Protein AF-A0A137Q4V6-F1 (afdb_monomer_lite)

Structure (mmCIF, N/CA/C/O backbone):
data_AF-A0A137Q4V6-F1
#
_entry.id   AF-A0A137Q4V6-F1
#
loop_
_atom_site.group_PDB
_atom_site.id
_atom_site.type_symbol
_atom_site.label_atom_id
_atom_site.label_alt_id
_atom_site.label_comp_id
_atom_site.label_asym_id
_atom_site.label_entity_id
_atom_site.label_seq_id
_atom_site.pdbx_PDB_ins_code
_atom_site.Cartn_x
_atom_site.Cartn_y
_atom_site.Cartn_z
_atom_site.occupancy
_atom_site.B_iso_or_equiv
_atom_site.auth_seq_id
_atom_site.auth_comp_id
_atom_site.auth_asym_id
_atom_site.auth_atom_id
_atom_site.pdbx_PDB_model_num
ATOM 1 N N . MET A 1 1 ? 54.286 -7.259 -23.211 1.00 37.12 1 MET A N 1
ATOM 2 C CA . MET A 1 1 ? 53.822 -6.030 -22.539 1.00 37.12 1 MET A CA 1
ATOM 3 C C . MET A 1 1 ? 53.683 -4.965 -23.611 1.00 37.12 1 MET A C 1
ATOM 5 O O . MET A 1 1 ? 54.680 -4.403 -24.032 1.00 37.12 1 MET A O 1
ATOM 9 N N . ALA A 1 2 ? 52.473 -4.803 -24.130 1.00 38.94 2 ALA A N 1
ATOM 10 C CA . ALA A 1 2 ? 52.059 -3.669 -24.944 1.00 38.94 2 ALA A CA 1
ATOM 11 C C . ALA A 1 2 ? 50.665 -3.331 -24.410 1.00 38.94 2 ALA A C 1
ATOM 13 O O . ALA A 1 2 ? 49.771 -4.174 -24.478 1.00 38.94 2 ALA A O 1
ATOM 14 N N . GLN A 1 3 ? 50.557 -2.206 -23.707 1.00 39.50 3 GLN A N 1
ATOM 15 C CA . GLN A 1 3 ? 49.288 -1.684 -23.217 1.00 39.50 3 GLN A CA 1
ATOM 16 C C . GLN A 1 3 ? 48.600 -1.009 -24.404 1.00 39.50 3 GLN A C 1
ATOM 18 O O . GLN A 1 3 ? 49.126 -0.040 -24.941 1.00 39.50 3 GLN A O 1
ATOM 23 N N . ASP A 1 4 ? 47.474 -1.579 -24.830 1.00 40.34 4 ASP A N 1
ATOM 24 C CA . ASP A 1 4 ? 46.475 -0.882 -25.636 1.00 40.34 4 ASP A CA 1
ATOM 25 C C . ASP A 1 4 ? 45.739 0.081 -24.697 1.00 40.34 4 ASP A C 1
ATOM 27 O O . ASP A 1 4 ? 44.841 -0.327 -23.954 1.00 40.34 4 ASP A O 1
ATOM 31 N N . ASP A 1 5 ? 46.143 1.349 -24.710 1.00 43.88 5 ASP A N 1
ATOM 32 C CA . ASP A 1 5 ? 45.342 2.443 -24.171 1.00 43.88 5 ASP A CA 1
ATOM 33 C C . ASP A 1 5 ? 44.154 2.653 -25.120 1.00 43.88 5 ASP A C 1
ATOM 35 O O . ASP A 1 5 ? 44.266 3.272 -26.178 1.00 43.88 5 ASP A O 1
ATOM 39 N N . LYS A 1 6 ? 43.008 2.058 -24.775 1.00 47.34 6 LYS A N 1
ATOM 40 C CA . LYS A 1 6 ? 41.729 2.414 -25.390 1.00 47.34 6 LYS A CA 1
ATOM 41 C C . LYS A 1 6 ? 41.249 3.703 -24.743 1.00 47.34 6 LYS A C 1
ATOM 43 O O . LYS A 1 6 ? 40.827 3.697 -23.589 1.00 47.34 6 LYS A O 1
ATOM 48 N N . ASP A 1 7 ? 41.322 4.781 -25.510 1.00 42.03 7 ASP A N 1
ATOM 49 C CA . ASP A 1 7 ? 40.670 6.049 -25.218 1.00 42.03 7 ASP A CA 1
ATOM 50 C C . ASP A 1 7 ? 39.159 5.822 -25.033 1.00 42.03 7 ASP A C 1
ATOM 52 O O . ASP A 1 7 ? 38.405 5.650 -25.994 1.00 42.03 7 ASP A O 1
ATOM 56 N N . ASP A 1 8 ? 38.713 5.808 -23.775 1.00 46.03 8 ASP A N 1
ATOM 57 C CA . ASP A 1 8 ? 37.308 5.954 -23.398 1.00 46.03 8 ASP A CA 1
ATOM 58 C C . ASP A 1 8 ? 36.875 7.397 -23.708 1.00 46.03 8 ASP A C 1
ATOM 60 O O . ASP A 1 8 ? 36.799 8.267 -22.832 1.00 46.03 8 ASP A O 1
ATOM 64 N N . GLU A 1 9 ? 36.594 7.672 -24.984 1.00 46.06 9 GLU A N 1
ATOM 65 C CA . GLU A 1 9 ? 35.893 8.882 -25.399 1.00 46.06 9 GLU A CA 1
ATOM 66 C C . GLU A 1 9 ? 34.494 8.884 -24.768 1.00 46.06 9 GLU A C 1
ATOM 68 O O . GLU A 1 9 ? 33.520 8.342 -25.299 1.00 46.06 9 GLU A O 1
ATOM 73 N N . LYS A 1 10 ? 34.376 9.539 -23.610 1.00 42.94 10 LYS A N 1
ATOM 74 C CA . LYS A 1 10 ? 33.094 9.988 -23.072 1.00 42.94 10 LYS A CA 1
ATOM 75 C C . LYS A 1 10 ? 32.492 10.977 -24.066 1.00 42.94 10 LYS A C 1
ATOM 77 O O . LYS A 1 10 ? 32.773 12.173 -24.019 1.00 42.94 10 LYS A O 1
ATOM 82 N N . GLN A 1 11 ? 31.653 10.479 -24.971 1.00 48.03 11 GLN A N 1
ATOM 83 C CA . GLN A 1 11 ? 30.778 11.317 -25.781 1.00 48.03 11 GLN A CA 1
ATOM 84 C C . GLN A 1 11 ? 29.777 12.024 -24.861 1.00 48.03 11 GLN A C 1
ATOM 86 O O . GLN A 1 11 ? 28.684 11.530 -24.589 1.00 48.03 11 GLN A O 1
ATOM 91 N N . GLU A 1 12 ? 30.142 13.213 -24.385 1.00 49.31 12 GLU A N 1
ATOM 92 C CA . GLU A 1 12 ? 29.181 14.189 -23.882 1.00 49.31 12 GLU A CA 1
ATOM 93 C C . GLU A 1 12 ? 28.313 14.650 -25.058 1.00 49.31 12 GLU A C 1
ATOM 95 O O . GLU A 1 12 ? 28.639 15.569 -25.814 1.00 49.31 12 GLU A O 1
ATOM 100 N N . GLY A 1 13 ? 27.196 13.954 -25.260 1.00 54.75 13 GLY A N 1
ATOM 101 C CA . GLY A 1 13 ? 26.204 14.331 -26.252 1.00 54.75 13 GLY A CA 1
ATOM 102 C C . GLY A 1 13 ? 25.665 15.730 -25.954 1.00 54.75 13 GLY A C 1
ATOM 103 O O . GLY A 1 13 ? 24.996 15.944 -24.944 1.00 54.75 13 GLY A O 1
ATOM 104 N N . LYS A 1 14 ? 25.906 16.685 -26.861 1.00 56.03 14 LYS A N 1
ATOM 105 C CA . LYS A 1 14 ? 25.207 17.980 -26.906 1.00 56.03 14 LYS A CA 1
ATOM 106 C C . LYS A 1 14 ? 23.695 17.726 -26.975 1.00 56.03 14 LYS A C 1
ATOM 108 O O . LYS A 1 14 ? 23.148 17.461 -28.047 1.00 56.03 14 LYS A O 1
ATOM 113 N N . GLY A 1 15 ? 23.022 17.788 -25.827 1.00 61.44 15 GLY A N 1
ATOM 114 C CA . GLY A 1 15 ? 21.595 17.509 -25.674 1.00 61.44 15 GLY A CA 1
ATOM 115 C C . GLY A 1 15 ? 20.717 18.516 -26.417 1.00 61.44 15 GLY A C 1
ATOM 116 O O . GLY A 1 15 ? 20.289 19.516 -25.854 1.00 61.44 15 GLY A O 1
ATOM 117 N N . THR A 1 16 ? 20.437 18.246 -27.691 1.00 65.69 16 THR A N 1
ATOM 118 C CA . THR A 1 16 ? 19.470 18.995 -28.522 1.00 65.69 16 THR A CA 1
ATOM 119 C C . THR A 1 16 ? 18.158 18.227 -28.732 1.00 65.69 16 THR A C 1
ATOM 121 O O . THR A 1 16 ? 17.257 18.689 -29.435 1.00 65.69 16 THR A O 1
ATOM 124 N N 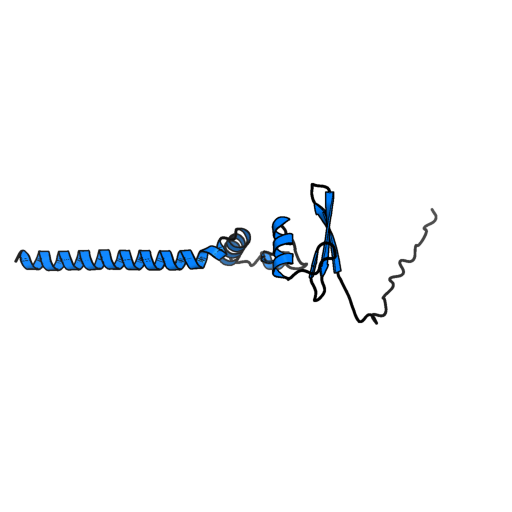. ALA A 1 17 ? 18.025 17.049 -28.116 1.00 74.31 17 ALA A N 1
ATOM 125 C CA . ALA A 1 17 ? 16.847 16.204 -28.239 1.00 74.31 17 ALA A CA 1
ATOM 126 C C . ALA A 1 17 ? 15.659 16.781 -27.450 1.00 74.31 17 ALA A C 1
ATOM 128 O O . ALA A 1 17 ? 15.748 17.037 -26.254 1.00 74.31 17 ALA A O 1
ATOM 129 N N . LYS A 1 18 ? 14.515 16.949 -28.126 1.00 77.75 18 LYS A N 1
ATOM 130 C CA . LYS A 1 18 ? 13.261 17.454 -27.528 1.00 77.75 18 LYS A CA 1
ATOM 131 C C . LYS A 1 18 ? 12.402 16.366 -26.873 1.00 77.75 18 LYS A C 1
ATOM 133 O O . LYS A 1 18 ? 11.358 16.676 -26.308 1.00 77.75 18 LYS A O 1
ATOM 138 N N . LYS A 1 19 ? 12.783 15.094 -27.019 1.00 74.00 19 LYS A N 1
ATOM 139 C CA . LYS A 1 19 ? 12.040 13.931 -26.520 1.00 74.00 19 LYS A CA 1
ATOM 140 C C . LYS A 1 19 ? 13.013 12.915 -25.937 1.00 74.00 19 LYS A C 1
ATOM 142 O O . LYS A 1 19 ? 14.063 12.674 -26.525 1.00 74.00 19 LYS A O 1
ATOM 147 N N . ALA A 1 20 ? 12.614 12.308 -24.828 1.00 79.44 20 ALA A N 1
ATOM 148 C CA . ALA A 1 20 ? 13.304 11.205 -24.182 1.00 79.44 20 ALA A CA 1
ATOM 149 C C . ALA A 1 20 ? 12.278 10.133 -23.805 1.00 79.44 20 ALA A C 1
ATOM 151 O O . ALA A 1 20 ? 11.102 10.438 -23.595 1.00 79.44 20 ALA A O 1
ATOM 152 N N . TRP A 1 21 ? 12.724 8.886 -23.749 1.00 75.38 21 TRP A N 1
ATOM 153 C CA . TRP A 1 21 ? 11.948 7.764 -23.244 1.00 75.38 21 TRP A CA 1
ATOM 154 C C . TRP A 1 21 ? 12.896 6.795 -22.551 1.00 75.38 21 TRP A C 1
ATOM 156 O O . TRP A 1 21 ? 14.057 6.668 -22.936 1.00 75.38 21 TRP A O 1
ATOM 166 N N . VAL A 1 22 ? 12.393 6.130 -21.522 1.00 82.38 22 VAL A N 1
ATOM 167 C CA . VAL A 1 22 ? 13.117 5.087 -20.791 1.00 82.38 22 VAL A CA 1
ATOM 168 C C . VAL A 1 22 ? 12.386 3.784 -21.019 1.00 82.38 22 VAL A C 1
ATOM 170 O O . VAL A 1 22 ? 11.176 3.778 -20.844 1.00 82.38 22 VAL A O 1
ATOM 173 N N . LEU A 1 23 ? 13.089 2.711 -21.381 1.00 82.00 23 LEU A N 1
ATOM 174 C CA . LEU A 1 23 ? 12.507 1.380 -21.534 1.00 82.00 23 LEU A CA 1
ATOM 175 C C . LEU A 1 23 ? 13.157 0.391 -20.575 1.00 82.00 23 LEU A C 1
ATOM 177 O O . LEU A 1 23 ? 14.370 0.199 -20.607 1.00 82.00 23 LEU A O 1
ATOM 181 N N . ALA A 1 24 ? 12.331 -0.269 -19.774 1.00 78.62 24 ALA A N 1
ATOM 182 C CA . ALA A 1 24 ? 12.710 -1.458 -19.033 1.00 78.62 24 ALA A CA 1
ATOM 183 C C . ALA A 1 24 ? 12.231 -2.691 -19.804 1.00 78.62 24 ALA A C 1
ATOM 185 O O . ALA A 1 24 ? 11.056 -2.775 -20.155 1.00 78.62 24 ALA A O 1
ATOM 186 N N . VAL A 1 25 ? 13.132 -3.636 -20.067 1.00 80.94 25 VAL A N 1
ATOM 187 C CA . VAL A 1 25 ? 12.778 -4.961 -20.589 1.00 80.94 25 VAL A CA 1
ATOM 188 C C . VAL A 1 25 ? 12.924 -5.945 -19.440 1.00 80.94 25 VAL A C 1
ATOM 190 O O . VAL A 1 25 ? 14.029 -6.177 -18.955 1.00 80.94 25 VAL A O 1
ATOM 193 N N . PHE A 1 26 ? 11.799 -6.473 -18.971 1.00 77.19 26 PHE A N 1
ATOM 194 C CA . PHE A 1 26 ? 11.745 -7.462 -17.901 1.00 77.19 26 PHE A CA 1
ATOM 195 C C . PHE A 1 26 ? 11.444 -8.840 -18.488 1.00 77.19 26 PHE A C 1
ATOM 197 O O . PHE A 1 26 ? 10.539 -8.966 -19.311 1.00 77.19 26 PHE A O 1
ATOM 204 N N . LEU A 1 27 ? 12.181 -9.865 -18.062 1.00 78.31 27 LEU A N 1
ATOM 205 C CA . LEU A 1 27 ? 11.925 -11.253 -18.437 1.00 78.31 27 LEU A CA 1
ATOM 206 C C . LEU A 1 27 ? 11.292 -11.978 -17.246 1.00 78.31 27 LEU A C 1
ATOM 208 O O . LEU A 1 27 ? 11.925 -12.123 -16.204 1.00 78.31 27 LEU A O 1
ATOM 212 N N . ASP A 1 28 ? 10.051 -12.427 -17.405 1.00 71.50 28 ASP A N 1
ATOM 213 C CA . ASP A 1 28 ? 9.372 -13.247 -16.396 1.00 71.50 28 ASP A CA 1
ATOM 214 C C . ASP A 1 28 ? 9.949 -14.679 -16.354 1.00 71.50 28 ASP A C 1
ATOM 216 O O . ASP A 1 28 ? 10.565 -15.131 -17.321 1.00 71.50 28 ASP A O 1
ATOM 220 N N . GLU A 1 29 ? 9.680 -15.449 -15.293 1.00 73.12 29 GLU A N 1
ATOM 221 C CA . GLU A 1 29 ? 10.113 -16.856 -15.137 1.00 73.12 29 GLU A CA 1
ATOM 222 C C . GLU A 1 29 ? 9.633 -17.761 -16.289 1.00 73.12 29 GLU A C 1
ATOM 224 O O . GLU A 1 29 ? 10.191 -18.825 -16.554 1.00 73.12 29 GLU A O 1
ATOM 229 N N . LYS A 1 30 ? 8.602 -17.315 -17.017 1.00 70.25 30 LYS A N 1
ATOM 230 C CA . LYS A 1 30 ? 8.037 -17.967 -18.208 1.00 70.25 30 LYS A CA 1
ATOM 231 C C . LYS A 1 30 ? 8.672 -17.510 -19.529 1.00 70.25 30 LYS A C 1
ATOM 233 O O . LYS A 1 30 ? 8.167 -17.866 -20.591 1.00 70.25 30 LYS A O 1
ATOM 238 N N . GLY A 1 31 ? 9.728 -16.69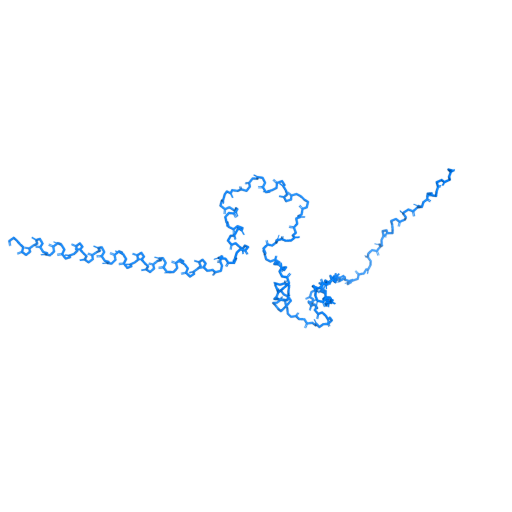6 -19.485 1.00 61.19 31 GLY A N 1
ATOM 239 C CA . GLY A 1 31 ? 10.416 -16.160 -20.664 1.00 61.19 31 GLY A CA 1
ATOM 240 C C . GLY A 1 31 ? 9.629 -15.083 -21.416 1.00 61.19 31 GLY A C 1
ATOM 241 O O . GLY A 1 31 ? 9.918 -14.811 -22.578 1.00 61.19 31 GLY A O 1
ATOM 242 N N . LYS A 1 32 ? 8.605 -14.487 -20.792 1.00 58.25 32 LYS A N 1
ATOM 243 C CA . LYS A 1 32 ? 7.824 -13.414 -21.411 1.00 58.25 32 LYS A CA 1
ATOM 244 C C . LYS A 1 32 ? 8.544 -12.085 -21.210 1.00 58.25 32 LYS A C 1
ATOM 246 O O . LYS A 1 32 ? 8.692 -11.641 -20.075 1.00 58.25 32 LYS A O 1
ATOM 251 N N . GLU A 1 33 ? 8.943 -11.459 -22.312 1.00 60.12 33 GLU A N 1
ATOM 252 C CA . GLU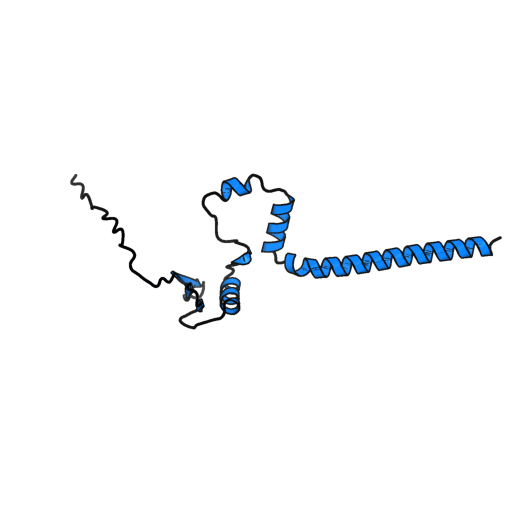 A 1 33 ? 9.482 -10.101 -22.316 1.00 60.12 33 GLU A CA 1
ATOM 253 C C . GLU A 1 33 ? 8.356 -9.088 -22.096 1.00 60.12 33 GLU A C 1
ATOM 255 O O . GLU A 1 33 ? 7.323 -9.111 -22.774 1.00 60.12 33 GLU A O 1
ATOM 260 N N . ILE A 1 34 ? 8.550 -8.206 -21.122 1.00 61.91 34 ILE A N 1
ATOM 261 C CA . ILE A 1 34 ? 7.661 -7.089 -20.831 1.00 61.91 34 ILE A CA 1
ATOM 262 C C . ILE A 1 34 ? 8.451 -5.810 -21.049 1.00 61.91 34 ILE A C 1
ATOM 264 O O . ILE A 1 34 ? 9.403 -5.530 -20.322 1.00 61.91 34 ILE A O 1
ATOM 268 N N . SER A 1 35 ? 8.051 -5.047 -22.063 1.00 59.38 35 SER A N 1
ATOM 269 C CA . SER A 1 35 ? 8.638 -3.751 -22.382 1.00 59.38 35 SER A CA 1
ATOM 270 C C . SER A 1 35 ? 7.820 -2.640 -21.714 1.00 59.38 35 SER A C 1
ATOM 272 O O . SER A 1 35 ? 6.613 -2.506 -21.937 1.00 59.38 35 SER A O 1
ATOM 274 N N . ALA A 1 36 ? 8.472 -1.875 -20.842 1.00 59.94 36 ALA A N 1
ATOM 275 C CA . ALA A 1 36 ? 7.875 -0.831 -20.020 1.00 59.94 36 ALA A CA 1
ATOM 276 C C . ALA A 1 36 ? 8.506 0.518 -20.372 1.00 59.94 36 ALA A C 1
ATOM 278 O O . ALA A 1 36 ? 9.662 0.757 -20.025 1.00 59.94 36 ALA A O 1
ATOM 279 N N . THR A 1 37 ? 7.763 1.390 -21.064 1.00 63.94 37 THR A N 1
ATOM 280 C CA . THR A 1 37 ? 8.281 2.704 -21.472 1.00 63.94 37 THR A CA 1
ATOM 281 C C . THR A 1 37 ? 7.719 3.829 -20.610 1.00 63.94 37 THR A C 1
ATOM 283 O O . THR A 1 37 ? 6.502 3.984 -20.503 1.00 63.94 37 THR A O 1
ATOM 286 N N . SER A 1 38 ? 8.614 4.643 -20.047 1.00 57.84 38 SER A N 1
ATOM 287 C CA . SER A 1 38 ? 8.313 5.874 -19.318 1.00 57.84 38 SER A CA 1
ATOM 288 C C . SER A 1 38 ? 8.642 7.098 -20.176 1.00 57.84 38 SER A C 1
ATOM 290 O O . SER A 1 38 ? 9.801 7.439 -20.423 1.00 57.84 38 SER A O 1
ATOM 292 N N . ALA A 1 39 ? 7.579 7.740 -20.642 1.00 58.53 39 ALA A N 1
ATOM 293 C CA . ALA A 1 39 ? 7.469 9.174 -20.879 1.00 58.53 39 ALA A CA 1
ATOM 294 C C . ALA A 1 39 ? 6.064 9.563 -20.374 1.00 58.53 39 ALA A C 1
ATOM 296 O O . ALA A 1 39 ? 5.371 8.710 -19.829 1.00 58.53 39 ALA A O 1
ATOM 297 N N . SER A 1 40 ? 5.587 10.798 -20.543 1.00 65.12 40 SER A N 1
ATOM 298 C CA . SER A 1 40 ? 4.228 11.217 -20.121 1.00 65.12 40 SER A CA 1
ATOM 299 C C . SER A 1 40 ? 3.075 10.292 -20.585 1.00 65.12 40 SER A C 1
ATOM 301 O O . SER A 1 40 ? 1.955 10.411 -20.099 1.00 65.12 40 SER A O 1
ATOM 303 N N . GLU A 1 41 ? 3.358 9.366 -21.502 1.00 74.50 41 GLU A N 1
ATOM 304 C CA . GLU A 1 41 ? 2.532 8.232 -21.902 1.00 74.50 41 GLU A CA 1
ATOM 305 C C . GLU A 1 41 ? 3.158 6.909 -21.422 1.00 74.50 41 GLU A C 1
ATOM 307 O O . GLU A 1 41 ? 4.309 6.603 -21.746 1.00 74.50 41 GLU A O 1
ATOM 312 N N . TYR A 1 42 ? 2.381 6.093 -20.706 1.00 78.50 42 TYR A N 1
ATOM 313 C CA . TYR A 1 42 ? 2.800 4.759 -20.271 1.00 78.50 42 TYR A CA 1
ATOM 314 C C . TYR A 1 42 ? 2.539 3.739 -21.374 1.00 78.50 42 TYR A C 1
ATOM 316 O O . TYR A 1 42 ? 1.422 3.653 -21.897 1.00 78.50 42 TYR A O 1
ATOM 324 N N . LYS A 1 43 ? 3.552 2.938 -21.713 1.00 78.31 43 LYS A N 1
ATOM 325 C CA . LYS A 1 43 ? 3.407 1.832 -22.666 1.00 78.31 43 LYS A CA 1
ATOM 326 C C . LYS A 1 43 ? 3.802 0.508 -22.036 1.00 78.31 43 LYS A C 1
ATOM 328 O O . LYS A 1 43 ? 4.833 0.424 -21.373 1.00 78.31 43 LYS A O 1
ATOM 333 N N . LEU A 1 44 ? 2.982 -0.508 -22.286 1.00 79.81 44 LEU A N 1
ATOM 334 C CA . LEU A 1 44 ? 3.225 -1.896 -21.916 1.00 79.81 44 LEU A CA 1
ATOM 335 C C . LEU A 1 44 ? 3.147 -2.750 -23.184 1.00 79.81 44 LEU A C 1
ATOM 337 O O . LEU A 1 44 ? 2.078 -2.824 -23.796 1.00 79.81 44 LEU A O 1
ATOM 341 N N . ASN A 1 45 ? 4.248 -3.387 -23.589 1.00 80.44 45 ASN A N 1
ATOM 342 C CA . ASN A 1 45 ? 4.315 -4.187 -24.823 1.00 80.44 45 ASN A CA 1
ATOM 343 C C . ASN A 1 45 ? 3.809 -3.406 -26.049 1.00 80.44 45 ASN A C 1
ATOM 345 O O . ASN A 1 45 ? 2.893 -3.845 -26.745 1.00 80.44 45 ASN A O 1
ATOM 349 N N . ASP A 1 46 ? 4.337 -2.191 -26.230 1.00 76.50 46 ASP A N 1
ATOM 350 C CA . ASP A 1 46 ? 3.968 -1.217 -27.272 1.00 76.50 46 ASP A CA 1
ATOM 351 C C . ASP A 1 46 ? 2.517 -0.701 -27.254 1.00 76.50 46 ASP A C 1
ATOM 353 O O . ASP A 1 46 ? 2.148 0.151 -28.067 1.00 76.50 46 ASP A O 1
ATOM 357 N N . LYS A 1 47 ? 1.690 -1.126 -26.292 1.00 81.69 47 LYS A N 1
ATOM 358 C CA . LYS A 1 47 ? 0.327 -0.611 -26.110 1.00 81.69 47 LYS A CA 1
ATOM 359 C C . LYS A 1 47 ? 0.307 0.529 -25.107 1.00 81.69 47 LYS A C 1
ATOM 361 O O . LYS A 1 47 ? 0.814 0.390 -23.997 1.00 81.69 47 LYS A O 1
ATOM 366 N N . VAL A 1 48 ? -0.332 1.636 -25.482 1.00 82.56 48 VAL A N 1
ATOM 367 C CA . VAL A 1 48 ? -0.572 2.762 -24.571 1.00 82.56 48 VAL A CA 1
ATOM 368 C C . VAL A 1 48 ? -1.591 2.338 -23.519 1.00 82.56 48 VAL A C 1
ATOM 370 O O . VAL A 1 48 ? -2.680 1.867 -23.849 1.00 82.56 48 VAL A O 1
ATOM 373 N N . VAL A 1 49 ? -1.226 2.498 -22.254 1.00 84.44 49 VAL A N 1
ATOM 374 C CA . VAL A 1 49 ? -2.048 2.143 -21.097 1.00 84.44 49 VAL A CA 1
ATOM 375 C C . VAL A 1 49 ? -2.160 3.332 -20.149 1.00 84.44 49 VAL A C 1
ATOM 377 O O . VAL A 1 49 ? -1.350 4.257 -20.169 1.00 84.44 49 VAL A O 1
ATOM 380 N N . THR A 1 50 ? -3.188 3.323 -19.304 1.00 85.81 50 THR A N 1
ATOM 381 C CA . THR A 1 50 ? -3.307 4.312 -18.228 1.00 85.81 50 THR A CA 1
ATOM 382 C C . THR A 1 50 ? -2.276 4.033 -17.137 1.00 85.81 50 THR A C 1
ATOM 384 O O . THR A 1 50 ? -1.829 2.898 -16.968 1.00 85.81 50 THR A O 1
ATOM 387 N N . TYR A 1 51 ? -1.950 5.051 -16.335 1.00 81.62 51 TYR A N 1
ATOM 388 C CA . TYR A 1 51 ? -1.064 4.894 -15.176 1.00 81.62 51 TYR A CA 1
ATOM 389 C C . TYR A 1 51 ? -1.515 3.766 -14.232 1.00 81.62 51 TYR A C 1
ATOM 391 O O . TYR A 1 51 ? -0.705 2.960 -13.788 1.00 81.62 51 TYR A O 1
ATOM 399 N N . SER A 1 52 ? -2.824 3.665 -13.971 1.00 83.06 52 SER A N 1
ATOM 400 C CA . SER A 1 52 ? -3.381 2.613 -13.114 1.00 83.06 52 SER A CA 1
ATOM 401 C C . SER A 1 52 ? -3.191 1.214 -13.709 1.00 83.06 52 SER A C 1
ATOM 403 O O . SER A 1 52 ? -2.777 0.308 -12.987 1.00 83.06 52 SER A O 1
ATOM 405 N N . GLY A 1 53 ? -3.420 1.041 -15.017 1.00 82.31 53 GLY A N 1
ATOM 406 C CA . GLY A 1 53 ? -3.195 -0.238 -15.697 1.00 82.31 53 GLY A CA 1
ATOM 407 C C . GLY A 1 53 ? -1.716 -0.623 -15.755 1.00 82.31 53 GLY A C 1
ATOM 408 O O . GLY A 1 53 ? -1.371 -1.789 -15.577 1.00 82.31 53 GLY A O 1
ATOM 409 N N . TYR A 1 54 ? -0.838 0.365 -15.930 1.00 83.25 54 TYR A N 1
ATOM 410 C CA . TYR A 1 54 ? 0.608 0.177 -15.875 1.00 83.25 54 TYR A CA 1
ATOM 411 C C . TYR A 1 54 ? 1.075 -0.259 -14.479 1.00 83.25 54 TYR A C 1
ATOM 413 O O . TYR A 1 54 ? 1.792 -1.249 -14.345 1.00 83.25 54 TYR A O 1
ATOM 421 N N . ASN A 1 55 ? 0.606 0.420 -13.428 1.00 82.19 55 ASN A N 1
ATOM 422 C CA . ASN A 1 55 ? 0.940 0.067 -12.051 1.00 82.19 55 ASN A CA 1
ATOM 423 C C . ASN A 1 55 ? 0.413 -1.325 -11.674 1.00 82.19 55 ASN A C 1
ATOM 425 O O . ASN A 1 55 ? 1.130 -2.092 -11.049 1.00 82.19 55 ASN A O 1
ATOM 429 N N . ALA A 1 56 ? -0.800 -1.694 -12.097 1.00 83.00 56 ALA A N 1
ATOM 430 C CA . ALA A 1 56 ? -1.342 -3.032 -11.854 1.00 83.00 56 ALA A CA 1
ATOM 431 C C . ALA A 1 56 ? -0.481 -4.141 -12.489 1.00 83.00 56 ALA A C 1
ATOM 433 O O . ALA A 1 56 ? -0.261 -5.181 -11.870 1.00 83.00 56 ALA A O 1
ATOM 434 N N . ALA A 1 57 ? 0.048 -3.906 -13.695 1.00 82.00 57 ALA A N 1
ATOM 435 C CA . ALA A 1 57 ? 0.967 -4.838 -14.344 1.00 82.00 57 ALA A CA 1
ATOM 436 C C . ALA A 1 57 ? 2.290 -4.971 -13.568 1.00 82.00 57 ALA A C 1
ATOM 438 O O . ALA A 1 57 ? 2.751 -6.087 -13.346 1.00 82.00 57 ALA A O 1
ATOM 439 N N . LEU A 1 58 ? 2.866 -3.868 -13.078 1.00 81.19 58 LEU A N 1
ATOM 440 C CA . LEU A 1 58 ? 4.074 -3.914 -12.240 1.00 81.19 58 LEU A CA 1
ATOM 441 C C . LEU A 1 58 ? 3.834 -4.650 -10.913 1.00 81.19 58 LEU A C 1
ATOM 443 O O . LEU A 1 58 ? 4.629 -5.509 -10.532 1.00 81.19 58 LEU A O 1
ATOM 447 N N . VAL A 1 59 ? 2.696 -4.396 -10.261 1.00 80.44 59 VAL A N 1
ATOM 448 C CA . VAL A 1 59 ? 2.296 -5.084 -9.024 1.00 80.44 59 VAL A CA 1
ATOM 449 C C . VAL A 1 59 ? 2.146 -6.591 -9.245 1.00 80.44 59 VAL A C 1
ATOM 451 O O . VAL A 1 59 ? 2.576 -7.363 -8.394 1.00 80.44 59 VAL A O 1
ATOM 454 N N . SER A 1 60 ? 1.621 -7.037 -10.395 1.00 80.50 60 SER A N 1
ATOM 455 C CA . SER A 1 60 ? 1.524 -8.477 -10.698 1.00 80.50 60 SER A CA 1
ATOM 456 C C . SER A 1 60 ? 2.876 -9.188 -10.800 1.00 80.50 60 SER A C 1
ATOM 458 O O . SER A 1 60 ? 2.944 -10.391 -10.566 1.00 80.50 60 SER A O 1
ATOM 460 N N . HIS A 1 61 ? 3.948 -8.445 -11.082 1.00 76.69 61 HIS A N 1
ATOM 461 C CA . HIS A 1 61 ? 5.326 -8.939 -11.078 1.00 76.69 61 HIS A CA 1
ATOM 462 C C . HIS A 1 61 ? 6.069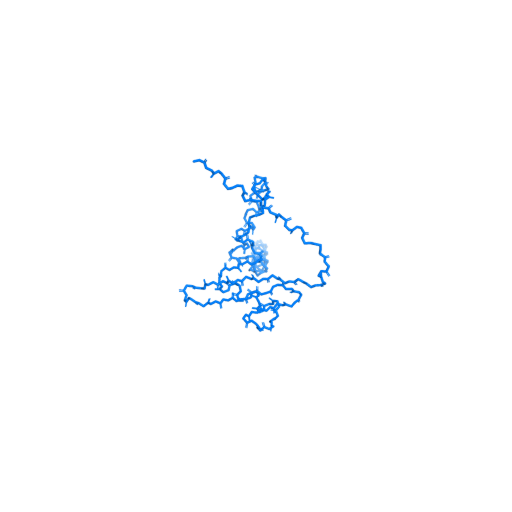 -8.590 -9.781 1.00 76.69 61 HIS A C 1
ATOM 464 O O . HIS A 1 61 ? 7.295 -8.609 -9.738 1.00 76.69 61 HIS A O 1
ATOM 470 N N . ASN A 1 62 ? 5.330 -8.279 -8.711 1.00 73.62 62 ASN A N 1
ATOM 471 C CA . ASN A 1 62 ? 5.860 -7.964 -7.386 1.00 73.62 62 ASN A CA 1
ATOM 472 C C . ASN A 1 62 ? 6.742 -6.695 -7.340 1.00 73.62 62 ASN A C 1
ATOM 474 O O . ASN A 1 62 ? 7.541 -6.515 -6.420 1.00 73.62 62 ASN A O 1
ATOM 478 N N . ILE A 1 63 ? 6.576 -5.794 -8.316 1.00 79.62 63 ILE A N 1
ATOM 479 C CA . ILE A 1 63 ? 7.236 -4.486 -8.380 1.00 79.62 63 ILE A CA 1
ATOM 480 C C . ILE A 1 63 ? 6.261 -3.438 -7.830 1.00 79.62 63 ILE A C 1
ATOM 482 O O . ILE A 1 63 ? 5.434 -2.869 -8.545 1.00 79.62 63 ILE A O 1
ATOM 486 N N . LEU A 1 64 ? 6.343 -3.202 -6.521 1.00 74.62 64 LEU A N 1
ATOM 487 C CA . LEU A 1 64 ? 5.504 -2.243 -5.800 1.00 74.62 64 LEU A CA 1
ATOM 488 C C . LEU A 1 64 ? 6.137 -0.848 -5.848 1.00 74.62 64 LEU A C 1
ATOM 490 O O . LEU A 1 64 ? 7.021 -0.524 -5.058 1.00 74.62 64 LEU A O 1
ATOM 494 N N . VAL A 1 65 ? 5.675 -0.011 -6.780 1.00 71.94 65 VAL A N 1
ATOM 495 C CA . VAL A 1 65 ? 6.191 1.361 -6.961 1.00 71.94 65 VAL A CA 1
ATOM 496 C C . VAL A 1 65 ? 5.851 2.269 -5.775 1.00 71.94 65 VAL A C 1
ATOM 498 O O . VAL A 1 65 ? 6.633 3.151 -5.445 1.00 71.94 65 VAL A O 1
ATOM 501 N N . LYS A 1 66 ? 4.709 2.050 -5.113 1.00 67.56 66 LYS A N 1
ATOM 502 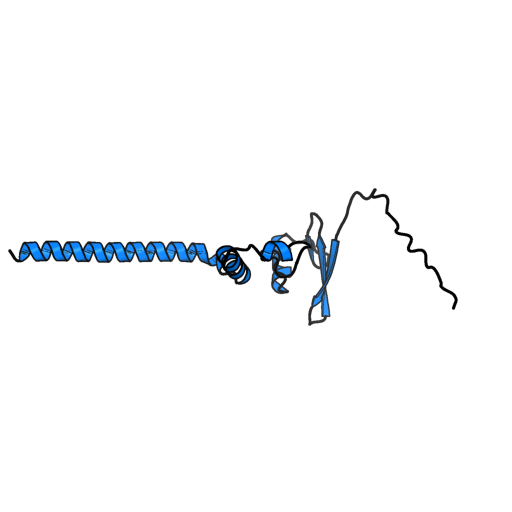C CA . LYS A 1 66 ? 4.287 2.856 -3.953 1.00 67.56 66 LYS A CA 1
ATOM 503 C C . LYS A 1 66 ? 5.122 2.598 -2.701 1.00 67.56 66 LYS A C 1
ATOM 505 O O . LYS A 1 66 ? 5.287 3.507 -1.897 1.00 67.56 66 LYS A O 1
ATOM 510 N N . ASP A 1 67 ? 5.625 1.378 -2.552 1.00 62.94 67 ASP A N 1
ATOM 511 C CA . ASP A 1 67 ? 6.280 0.926 -1.321 1.00 62.94 67 ASP A CA 1
ATOM 512 C C . ASP A 1 67 ? 7.806 0.928 -1.435 1.00 62.94 67 ASP A C 1
ATOM 514 O O . ASP A 1 67 ? 8.485 0.487 -0.512 1.00 62.94 67 ASP A O 1
ATOM 518 N N . GLU A 1 68 ? 8.338 1.415 -2.569 1.00 66.62 68 GLU A N 1
ATOM 519 C CA . GLU A 1 68 ? 9.774 1.550 -2.863 1.00 66.62 68 GLU A CA 1
ATOM 520 C C . GLU A 1 68 ? 10.583 0.307 -2.454 1.00 66.62 68 GLU A C 1
ATOM 522 O O . GLU A 1 68 ? 11.715 0.390 -1.984 1.00 66.62 68 GLU A O 1
ATOM 527 N N . ASN A 1 69 ? 9.993 -0.879 -2.629 1.00 66.44 69 ASN A N 1
ATOM 528 C CA . ASN A 1 69 ? 10.568 -2.124 -2.113 1.00 66.44 69 ASN A CA 1
ATOM 529 C C . ASN A 1 69 ? 11.836 -2.561 -2.877 1.00 66.44 69 ASN A C 1
ATOM 531 O O . ASN A 1 69 ? 12.547 -3.466 -2.458 1.00 66.44 69 ASN A O 1
ATOM 535 N N . PHE A 1 70 ? 12.108 -1.951 -4.032 1.00 71.31 70 PHE A N 1
ATOM 536 C CA . PHE A 1 70 ? 13.140 -2.395 -4.971 1.00 71.31 70 PHE A CA 1
ATOM 537 C C . PHE A 1 70 ? 14.207 -1.338 -5.272 1.00 71.31 70 PHE A C 1
ATOM 539 O O . PHE A 1 70 ? 15.089 -1.593 -6.092 1.00 71.31 70 PHE A O 1
ATOM 546 N N . LEU A 1 71 ? 14.137 -0.154 -4.657 1.00 74.50 71 LEU A N 1
ATOM 547 C CA . LEU A 1 71 ? 15.044 0.947 -4.960 1.00 74.50 71 LEU A CA 1
ATOM 548 C C . LEU A 1 71 ? 15.700 1.450 -3.678 1.00 74.50 71 LEU A C 1
ATOM 550 O O . LEU A 1 71 ? 15.022 1.784 -2.713 1.00 74.50 71 LEU A O 1
ATOM 554 N N . VAL A 1 72 ? 17.030 1.477 -3.684 1.00 71.69 72 VAL A N 1
ATOM 555 C CA . VAL A 1 72 ? 17.841 2.081 -2.627 1.00 71.69 72 VAL A CA 1
ATOM 556 C C . VAL A 1 72 ? 18.646 3.190 -3.285 1.00 71.69 72 VAL A C 1
ATOM 558 O O . VAL A 1 72 ? 19.483 2.918 -4.150 1.00 71.69 72 VAL A O 1
ATOM 561 N N . PHE A 1 73 ? 18.376 4.438 -2.920 1.00 74.75 73 PHE A N 1
ATOM 562 C CA . PHE A 1 73 ? 19.124 5.588 -3.402 1.00 74.75 73 PHE A CA 1
ATOM 563 C C . PHE A 1 73 ? 20.420 5.776 -2.609 1.00 74.75 73 PHE A C 1
ATOM 565 O O . PHE A 1 73 ? 20.560 5.373 -1.451 1.00 74.75 73 PHE A O 1
ATOM 572 N N . GLN A 1 74 ? 21.402 6.413 -3.246 1.00 71.12 74 GLN A N 1
ATOM 573 C CA . GLN A 1 74 ? 22.650 6.778 -2.586 1.00 71.12 74 GLN A CA 1
ATOM 574 C C . GLN A 1 74 ? 22.359 7.831 -1.503 1.00 71.12 74 GLN A C 1
ATOM 576 O O . GLN A 1 74 ? 22.029 8.969 -1.821 1.00 71.12 74 GLN A O 1
ATOM 581 N N . GLY A 1 75 ? 22.460 7.430 -0.232 1.00 71.94 75 GLY A N 1
ATOM 582 C CA . GLY A 1 75 ? 22.091 8.243 0.936 1.00 71.94 75 GLY A CA 1
ATOM 583 C C . GLY A 1 75 ? 20.971 7.631 1.786 1.00 71.94 75 GLY A C 1
ATOM 584 O O . GLY A 1 75 ? 20.896 7.913 2.980 1.00 71.94 75 GLY A O 1
ATOM 585 N N . ASP A 1 76 ? 20.173 6.706 1.238 1.00 67.88 76 ASP A N 1
ATOM 586 C CA . ASP A 1 76 ? 19.076 6.072 1.986 1.00 67.88 76 ASP A CA 1
ATOM 587 C C . ASP A 1 76 ? 19.593 5.288 3.198 1.00 67.88 76 ASP A C 1
ATOM 589 O O . ASP A 1 76 ? 18.982 5.311 4.263 1.00 67.88 76 ASP A O 1
ATOM 593 N N . VAL A 1 77 ? 20.775 4.676 3.080 1.00 67.31 77 VAL A N 1
ATOM 594 C CA . VAL A 1 77 ? 21.437 3.940 4.171 1.00 67.31 77 VAL A CA 1
ATOM 595 C C . VAL A 1 77 ? 21.740 4.841 5.379 1.00 67.31 77 VAL A C 1
ATOM 597 O O . VAL A 1 77 ? 21.649 4.387 6.518 1.00 67.31 77 VAL A O 1
ATOM 600 N N . GLU A 1 78 ? 22.039 6.123 5.158 1.00 65.88 78 GLU A N 1
ATOM 601 C CA . GLU A 1 78 ? 22.288 7.092 6.235 1.00 65.88 78 GLU A CA 1
ATOM 602 C C . GLU A 1 78 ? 20.977 7.575 6.874 1.00 65.88 78 GLU A C 1
ATOM 604 O O . GLU A 1 78 ? 20.925 7.810 8.080 1.00 65.88 78 GLU A O 1
ATOM 609 N N . THR A 1 79 ? 19.896 7.663 6.090 1.00 60.47 79 THR A N 1
ATOM 610 C CA . THR A 1 79 ? 18.561 8.069 6.568 1.00 60.47 79 THR A CA 1
ATOM 611 C C . THR A 1 79 ? 17.776 6.957 7.263 1.00 60.47 79 THR A C 1
ATOM 613 O O . THR A 1 79 ? 16.901 7.256 8.072 1.00 60.47 79 THR A O 1
ATOM 616 N N . VAL A 1 80 ? 18.104 5.684 7.010 1.00 57.06 80 VAL A N 1
ATOM 617 C CA . VAL A 1 80 ? 17.546 4.532 7.741 1.00 57.06 80 VAL A CA 1
ATOM 618 C C . VAL A 1 80 ? 18.023 4.520 9.199 1.00 57.06 80 VAL A C 1
ATOM 620 O O . VAL A 1 80 ? 17.286 4.085 10.081 1.00 57.06 80 VAL A O 1
ATOM 623 N N . ALA A 1 81 ? 19.218 5.043 9.486 1.00 57.09 81 ALA A N 1
ATOM 624 C CA . ALA A 1 81 ? 19.789 5.039 10.832 1.00 57.09 81 ALA A CA 1
ATOM 625 C C . ALA A 1 81 ? 18.992 5.862 11.877 1.00 57.09 81 ALA A C 1
ATOM 627 O O . ALA A 1 81 ? 18.834 5.371 12.996 1.00 57.09 81 ALA A O 1
ATOM 628 N N . PRO A 1 82 ? 18.460 7.067 11.574 1.00 57.00 82 PRO A N 1
ATOM 629 C CA . PRO A 1 82 ? 17.616 7.816 12.509 1.00 57.00 82 PRO A CA 1
ATOM 630 C C . PRO A 1 82 ? 16.115 7.478 12.457 1.00 57.00 82 PRO A C 1
ATOM 632 O O . PRO A 1 82 ? 15.336 8.202 13.079 1.00 57.00 82 PRO A O 1
ATOM 635 N N . GLN A 1 83 ? 15.670 6.430 11.749 1.00 60.19 83 GLN A N 1
ATOM 636 C CA . GLN A 1 83 ? 14.233 6.149 11.670 1.00 60.19 83 GLN A CA 1
ATOM 637 C C . GLN A 1 83 ? 13.660 5.783 13.037 1.00 60.19 83 GLN A C 1
ATOM 639 O O . GLN A 1 83 ? 14.123 4.876 13.735 1.00 60.19 83 GLN A O 1
ATOM 644 N N . SER A 1 84 ? 12.610 6.498 13.423 1.00 73.00 84 SER A N 1
ATOM 645 C CA . SER A 1 84 ? 11.879 6.191 14.640 1.00 73.00 84 SER A CA 1
ATOM 646 C C . SER A 1 84 ? 11.162 4.847 14.490 1.00 73.00 84 SER A C 1
ATOM 648 O O . SER A 1 84 ? 10.699 4.480 13.409 1.00 73.00 84 SER A O 1
ATOM 650 N N . LEU A 1 85 ? 10.983 4.125 15.601 1.00 77.12 85 LEU A N 1
ATOM 651 C CA . LEU A 1 85 ? 10.225 2.864 15.624 1.00 77.12 85 LEU A CA 1
ATOM 652 C C . LEU A 1 85 ? 8.835 2.997 14.968 1.00 77.12 85 LEU A C 1
ATOM 654 O O . LEU A 1 85 ? 8.329 2.041 14.392 1.00 77.12 85 LEU A O 1
ATOM 658 N N . ARG A 1 86 ? 8.233 4.194 15.018 1.00 79.62 86 ARG A N 1
ATOM 659 C CA . ARG A 1 86 ? 6.940 4.497 14.386 1.00 79.62 86 ARG A CA 1
ATOM 660 C C . ARG A 1 86 ? 7.018 4.521 12.861 1.00 79.62 86 ARG A C 1
ATOM 662 O O . ARG A 1 86 ? 6.097 4.042 12.208 1.00 79.62 86 ARG A O 1
ATOM 669 N N . GLU A 1 87 ? 8.087 5.072 12.299 1.00 76.94 87 GLU A N 1
ATOM 670 C CA . GLU A 1 87 ? 8.287 5.128 10.848 1.00 76.94 87 GLU A CA 1
ATOM 671 C C . GLU A 1 87 ? 8.558 3.739 10.280 1.00 76.94 87 GLU A C 1
ATOM 673 O O . GLU A 1 87 ? 7.984 3.386 9.253 1.00 76.94 87 GLU A O 1
ATOM 678 N N . ILE A 1 88 ? 9.333 2.918 10.995 1.00 79.31 88 ILE A N 1
ATOM 679 C CA . ILE A 1 88 ? 9.574 1.520 10.621 1.00 79.31 88 ILE A CA 1
ATOM 680 C C . ILE A 1 88 ? 8.263 0.726 10.636 1.00 79.31 88 ILE A C 1
ATOM 682 O O . ILE A 1 88 ? 7.942 0.071 9.644 1.00 79.31 88 ILE A O 1
ATOM 686 N N . SER A 1 89 ? 7.464 0.827 11.707 1.00 83.19 89 SER A N 1
ATOM 687 C CA . SER A 1 89 ? 6.151 0.170 11.771 1.00 83.19 89 SER A CA 1
ATOM 688 C C . SER A 1 89 ? 5.239 0.603 10.627 1.00 83.19 89 SER A C 1
ATOM 690 O O . SER A 1 89 ? 4.650 -0.245 9.963 1.00 83.19 89 SER A O 1
ATOM 692 N N . ARG A 1 90 ? 5.179 1.905 10.328 1.00 82.88 90 ARG A N 1
ATOM 693 C CA . ARG A 1 90 ? 4.382 2.423 9.211 1.00 82.88 90 ARG A CA 1
ATOM 694 C C . ARG A 1 90 ? 4.861 1.885 7.861 1.00 82.88 90 ARG A C 1
ATOM 696 O O . ARG A 1 90 ? 4.034 1.571 7.013 1.00 82.88 90 ARG A O 1
ATOM 703 N N . ARG A 1 91 ? 6.175 1.759 7.648 1.00 76.81 91 ARG A N 1
ATOM 704 C CA . ARG A 1 91 ? 6.734 1.195 6.408 1.00 76.81 91 ARG A CA 1
ATOM 705 C C . ARG A 1 91 ? 6.342 -0.275 6.244 1.00 76.81 91 ARG A C 1
ATOM 707 O O . ARG A 1 91 ? 5.964 -0.683 5.152 1.00 76.81 91 ARG A O 1
ATOM 714 N N . ILE A 1 92 ? 6.361 -1.045 7.335 1.00 82.75 92 ILE A N 1
ATOM 715 C CA . ILE A 1 92 ? 5.891 -2.439 7.354 1.00 82.75 92 ILE A CA 1
ATOM 716 C C . ILE A 1 92 ? 4.393 -2.517 7.033 1.00 82.75 92 ILE A C 1
ATOM 718 O O . ILE A 1 92 ? 3.989 -3.358 6.233 1.00 82.75 92 ILE A O 1
ATOM 722 N N . GLU A 1 93 ? 3.573 -1.636 7.608 1.00 84.62 93 GLU A N 1
ATOM 723 C CA . GLU A 1 93 ? 2.135 -1.553 7.306 1.00 84.62 93 GLU A CA 1
ATOM 724 C C . GLU A 1 93 ? 1.851 -1.172 5.848 1.00 84.62 93 GLU A C 1
ATOM 726 O O . GLU A 1 93 ? 0.845 -1.590 5.274 1.00 84.62 93 GLU A O 1
ATOM 731 N N . GLN A 1 94 ? 2.732 -0.376 5.243 1.00 80.06 94 GLN A N 1
ATOM 732 C CA . GLN A 1 94 ? 2.624 0.005 3.842 1.00 80.06 94 GLN A CA 1
ATOM 733 C C . GLN A 1 94 ? 2.948 -1.179 2.920 1.00 80.06 94 GLN A C 1
ATOM 735 O O . GLN A 1 94 ? 2.123 -1.543 2.089 1.00 80.06 94 GLN A O 1
ATOM 740 N N . ILE A 1 95 ? 4.090 -1.844 3.140 1.00 80.06 95 ILE A N 1
ATOM 741 C CA . ILE A 1 95 ? 4.528 -3.014 2.356 1.00 80.06 95 ILE A CA 1
ATOM 742 C C . ILE A 1 95 ? 3.534 -4.178 2.476 1.00 80.06 95 ILE A C 1
ATOM 744 O O . ILE A 1 95 ? 3.322 -4.917 1.517 1.00 80.06 95 ILE A O 1
ATOM 748 N N . SER A 1 96 ? 2.920 -4.361 3.648 1.00 81.62 96 SER A N 1
ATOM 749 C CA . SER A 1 96 ? 1.927 -5.418 3.866 1.00 81.62 96 SER A CA 1
ATOM 750 C C . SER A 1 96 ? 0.551 -5.101 3.266 1.00 81.62 96 SER A C 1
ATOM 752 O O . SER A 1 96 ? -0.307 -5.983 3.225 1.00 81.62 96 SER A O 1
ATOM 754 N N . GLY A 1 97 ? 0.315 -3.856 2.839 1.00 81.12 97 GLY A N 1
ATOM 755 C CA . GLY A 1 97 ? -0.994 -3.366 2.409 1.00 81.12 97 GLY A CA 1
ATOM 756 C C . GLY A 1 97 ? -1.991 -3.149 3.555 1.00 81.12 97 GLY A C 1
ATOM 757 O O . GLY A 1 97 ? -3.125 -2.742 3.304 1.00 81.12 97 GLY A O 1
ATOM 758 N N . SER A 1 98 ? -1.605 -3.366 4.821 1.00 84.31 98 SER A N 1
ATOM 759 C CA . SER A 1 98 ? -2.512 -3.190 5.965 1.00 84.31 98 SER A CA 1
ATOM 760 C C . SER A 1 98 ? -2.950 -1.739 6.159 1.00 84.31 98 SER A C 1
ATOM 762 O O . SER A 1 98 ? -3.993 -1.487 6.760 1.00 84.31 98 SER A O 1
ATOM 764 N N . LEU A 1 99 ? -2.187 -0.782 5.624 1.00 82.12 99 LEU A N 1
ATOM 765 C CA . LEU A 1 99 ? -2.527 0.638 5.671 1.00 82.12 99 LEU A CA 1
ATOM 766 C C . LEU A 1 99 ? -3.860 0.956 4.965 1.00 82.12 99 LEU A C 1
ATOM 768 O O . LEU A 1 99 ? -4.561 1.876 5.381 1.00 82.12 99 LEU A O 1
ATOM 772 N N . GLU A 1 100 ? -4.254 0.184 3.947 1.00 84.06 100 GLU A N 1
ATOM 773 C CA . GLU A 1 100 ? -5.540 0.372 3.253 1.00 84.06 100 GLU A CA 1
ATOM 774 C C . GLU A 1 100 ? -6.744 0.038 4.156 1.00 84.06 100 GLU A C 1
ATOM 776 O O . GLU A 1 100 ? -7.814 0.628 4.016 1.00 84.06 100 GLU A O 1
ATOM 781 N N . LEU A 1 101 ? -6.551 -0.848 5.140 1.00 85.56 101 LEU A N 1
ATOM 782 C CA . LEU A 1 101 ? -7.575 -1.286 6.094 1.00 85.56 101 LEU A CA 1
ATOM 783 C C . LEU A 1 101 ? -7.649 -0.406 7.352 1.00 85.56 101 LEU A C 1
ATOM 785 O O . LEU A 1 101 ? -8.580 -0.544 8.149 1.00 85.56 101 LEU A O 1
ATOM 789 N N . ALA A 1 102 ? -6.704 0.521 7.539 1.00 86.94 102 ALA A N 1
ATOM 790 C CA . ALA A 1 102 ? -6.631 1.368 8.730 1.00 86.94 102 ALA A CA 1
ATOM 791 C C . ALA A 1 102 ? -7.918 2.187 8.949 1.00 86.94 102 ALA A C 1
ATOM 793 O O . ALA A 1 102 ? -8.423 2.273 10.068 1.00 86.94 102 ALA A O 1
ATOM 794 N N . GLY A 1 103 ? -8.504 2.721 7.873 1.00 89.12 103 GLY A N 1
ATOM 795 C CA . GLY A 1 103 ? -9.743 3.500 7.956 1.00 89.12 103 GLY A CA 1
ATOM 796 C C . GLY A 1 103 ? -10.980 2.669 8.319 1.00 89.12 103 GLY A C 1
ATOM 797 O O . GLY A 1 103 ? -11.902 3.179 8.956 1.00 89.12 103 GLY A O 1
ATOM 798 N N . GLU A 1 104 ? -11.027 1.390 7.937 1.00 91.00 104 GLU A N 1
ATOM 799 C CA . GLU A 1 104 ? -12.097 0.480 8.369 1.00 91.00 104 GLU A CA 1
ATOM 800 C C . GLU A 1 104 ? -11.930 0.093 9.839 1.00 91.00 104 GLU A C 1
ATOM 802 O O . GLU A 1 104 ? -12.907 0.072 10.592 1.00 91.00 104 GLU A O 1
ATOM 807 N N . TYR A 1 105 ? -10.686 -0.140 10.260 1.00 91.94 105 TYR A N 1
ATOM 808 C CA . TYR A 1 105 ? -10.345 -0.437 11.644 1.00 91.94 105 TYR A CA 1
ATOM 809 C C . TYR A 1 105 ? -10.738 0.700 12.598 1.00 91.94 105 TYR A C 1
ATOM 811 O O . TYR A 1 105 ? -11.383 0.438 13.613 1.00 91.94 105 TYR A O 1
ATOM 819 N N . GLU A 1 106 ? -10.425 1.959 12.269 1.00 92.06 106 GLU A N 1
ATOM 820 C CA . GLU A 1 106 ? -10.809 3.112 13.098 1.00 92.06 106 GLU A CA 1
ATOM 821 C C . GLU A 1 106 ? -12.329 3.218 13.266 1.00 92.06 106 GLU A C 1
ATOM 823 O O . GLU A 1 106 ? -12.817 3.356 14.387 1.00 92.06 106 GLU A O 1
ATOM 828 N N . LYS A 1 107 ? -13.098 3.039 12.185 1.00 93.38 107 LYS A N 1
ATOM 829 C CA . LYS A 1 107 ? -14.570 3.044 12.246 1.00 93.38 107 LYS A CA 1
ATOM 830 C C . LYS A 1 107 ? -15.124 1.917 13.115 1.00 93.38 107 LYS A C 1
ATOM 832 O O . LYS A 1 107 ? -16.060 2.132 13.887 1.00 93.38 107 LYS A O 1
ATOM 837 N N . ALA A 1 108 ? -14.575 0.711 12.982 1.00 92.44 108 ALA A N 1
ATOM 838 C CA . ALA A 1 108 ? -14.994 -0.436 13.781 1.00 92.44 108 ALA A CA 1
ATOM 839 C C . ALA A 1 108 ? -14.669 -0.232 15.269 1.00 92.44 108 ALA A C 1
ATOM 841 O O . ALA A 1 108 ? -15.498 -0.537 16.130 1.00 92.44 108 ALA A O 1
ATOM 842 N N . LYS A 1 109 ? -13.501 0.344 15.567 1.00 94.38 109 LYS A N 1
ATOM 843 C CA . LYS A 1 109 ? -13.077 0.687 16.924 1.00 94.38 109 LYS A CA 1
ATOM 844 C C . LYS A 1 109 ? -13.981 1.749 17.552 1.00 94.38 109 LYS A C 1
ATOM 846 O O . LYS A 1 109 ? -14.479 1.540 18.651 1.00 94.38 109 LYS A O 1
ATOM 851 N N . GLU A 1 110 ? -14.293 2.829 16.838 1.00 95.12 110 GLU A N 1
ATOM 852 C CA . GLU A 1 110 ? -15.236 3.848 17.323 1.00 95.12 110 GLU A CA 1
ATOM 853 C C . GLU A 1 110 ? -16.625 3.265 17.622 1.00 95.12 110 GLU A C 1
ATOM 855 O O . GLU A 1 110 ? -17.272 3.635 18.606 1.00 95.12 110 GLU A O 1
ATOM 860 N N . ALA A 1 111 ? -17.101 2.337 16.787 1.00 93.94 111 ALA A N 1
ATOM 861 C CA . ALA A 1 111 ? -18.368 1.653 17.018 1.00 93.94 111 ALA A CA 1
ATOM 862 C C . ALA A 1 111 ? -18.322 0.761 18.271 1.00 93.94 111 ALA A C 1
ATOM 864 O O . ALA A 1 111 ? -19.283 0.749 19.048 1.00 93.94 111 ALA A O 1
ATOM 865 N N . GLN A 1 112 ? -17.213 0.047 18.491 1.00 94.62 112 GLN A N 1
ATOM 866 C CA . GLN A 1 112 ? -16.981 -0.758 19.692 1.00 94.62 112 GLN A CA 1
ATOM 867 C C . GLN A 1 112 ? -16.945 0.110 20.956 1.00 94.62 112 GLN A C 1
ATOM 869 O O . GLN A 1 112 ? -17.619 -0.213 21.939 1.00 94.62 112 GLN A O 1
ATOM 874 N N . ASP A 1 113 ? -16.195 1.210 20.931 1.00 94.50 113 ASP A N 1
ATOM 875 C CA . ASP A 1 113 ? -16.053 2.120 22.068 1.00 94.50 113 ASP A CA 1
ATOM 876 C C . ASP A 1 113 ? -17.416 2.721 22.437 1.00 94.50 113 ASP A C 1
ATOM 878 O O . ASP A 1 113 ? -17.853 2.625 23.586 1.00 94.50 113 ASP A O 1
ATOM 882 N N . ARG A 1 114 ? -18.185 3.187 21.443 1.00 93.62 114 ARG A N 1
ATOM 883 C CA . ARG A 1 114 ? -19.553 3.694 21.643 1.00 93.62 114 ARG A CA 1
ATOM 884 C C . ARG A 1 114 ? -20.496 2.637 22.221 1.00 93.62 114 ARG A C 1
ATOM 886 O O . ARG A 1 114 ? -21.331 2.942 23.075 1.00 93.62 114 ARG A O 1
ATOM 893 N N . ALA A 1 115 ? -20.405 1.389 21.764 1.00 92.88 115 ALA A N 1
ATOM 894 C CA . ALA A 1 115 ? -21.204 0.297 22.317 1.00 92.88 115 ALA A CA 1
ATOM 895 C C . ALA A 1 115 ? -20.834 0.021 23.785 1.00 92.88 115 ALA A C 1
ATOM 897 O O . ALA A 1 115 ? -21.719 -0.160 24.624 1.00 92.88 115 ALA A O 1
ATOM 898 N N . THR A 1 116 ? -19.543 0.057 24.109 1.00 92.75 116 THR A N 1
ATOM 899 C CA . THR A 1 116 ? -19.017 -0.165 25.463 1.00 92.75 116 THR A CA 1
ATOM 900 C C . THR A 1 116 ? -19.443 0.947 26.425 1.00 92.75 116 THR A C 1
ATOM 902 O O . THR A 1 116 ? -19.897 0.668 27.541 1.00 92.75 116 THR A O 1
ATOM 905 N N . GLU A 1 117 ? -19.390 2.203 25.982 1.00 92.81 117 GLU A N 1
ATOM 906 C CA . GLU A 1 117 ? -19.901 3.358 26.726 1.00 92.81 117 GLU A CA 1
ATOM 907 C C . GLU A 1 117 ? -21.403 3.231 26.995 1.00 92.81 117 GLU A C 1
ATOM 909 O O . GLU A 1 117 ? -21.844 3.382 28.136 1.00 92.81 117 GLU A O 1
ATOM 914 N N . ASN A 1 118 ? -22.191 2.860 25.982 1.00 92.31 118 ASN A N 1
ATOM 915 C CA . ASN A 1 118 ? -23.633 2.660 26.125 1.00 92.31 118 ASN A CA 1
ATOM 916 C C . ASN A 1 118 ? -23.974 1.543 27.117 1.00 92.31 118 ASN A C 1
ATOM 918 O O . ASN A 1 118 ? -24.892 1.698 27.928 1.00 92.31 118 ASN A O 1
ATOM 922 N N . VAL A 1 119 ? -23.256 0.419 27.085 1.00 91.75 119 VAL A N 1
ATOM 923 C CA . VAL A 1 119 ? -23.450 -0.679 28.045 1.00 91.75 119 VAL A CA 1
ATOM 924 C C . VAL A 1 119 ? -23.133 -0.209 29.462 1.00 91.75 119 VAL A C 1
ATOM 926 O O . VAL A 1 119 ? -23.946 -0.404 30.369 1.00 91.75 119 VAL A O 1
ATOM 929 N N . THR A 1 120 ? -22.002 0.472 29.648 1.00 91.38 120 THR A N 1
ATOM 930 C CA . THR A 1 120 ? -21.568 0.994 30.952 1.00 91.38 120 THR A CA 1
ATOM 931 C C . THR A 1 120 ? -22.559 2.021 31.502 1.00 91.38 120 THR A C 1
ATOM 933 O O . THR A 1 120 ? -22.947 1.962 32.673 1.00 91.38 120 THR A O 1
ATOM 936 N N . PHE A 1 121 ? -23.042 2.926 30.650 1.00 91.19 121 PHE A N 1
ATOM 937 C CA . PHE A 1 121 ? -24.045 3.924 31.002 1.00 91.19 121 PHE A CA 1
ATOM 938 C C . PHE A 1 121 ? -25.370 3.279 31.428 1.00 91.19 121 PHE A C 1
ATOM 940 O O . PHE A 1 121 ? -25.898 3.588 32.500 1.00 91.19 121 PHE A O 1
ATOM 947 N N . ASN A 1 122 ? -25.892 2.335 30.639 1.00 90.38 122 ASN A N 1
ATOM 948 C CA . ASN A 1 122 ? -27.138 1.636 30.959 1.00 90.38 122 ASN A CA 1
ATOM 949 C C . ASN A 1 122 ? -27.021 0.785 32.229 1.00 90.38 122 ASN A C 1
ATOM 951 O O . ASN A 1 122 ? -27.960 0.741 33.029 1.00 90.38 122 ASN A O 1
ATOM 955 N N . PHE A 1 123 ? -25.874 0.142 32.451 1.00 89.69 123 PHE A N 1
ATOM 956 C CA . PHE A 1 123 ? -25.601 -0.606 33.675 1.00 89.69 123 PHE A CA 1
ATOM 957 C C . PHE A 1 123 ? -25.625 0.305 34.911 1.00 89.69 123 PHE A C 1
ATOM 959 O O . PHE A 1 123 ? -26.339 0.018 35.875 1.00 89.69 123 PHE A O 1
ATOM 966 N N . ASN A 1 124 ? -24.929 1.445 34.861 1.00 88.25 124 ASN A N 1
ATOM 967 C CA . ASN A 1 124 ? -24.919 2.426 35.949 1.00 88.25 124 ASN A CA 1
ATOM 968 C C . ASN A 1 124 ? -26.309 3.018 36.214 1.00 88.25 124 ASN A C 1
ATOM 970 O O . ASN A 1 124 ? -26.716 3.124 37.372 1.00 88.25 124 ASN A O 1
ATOM 974 N N . LYS A 1 125 ? -27.074 3.321 35.158 1.00 88.56 125 LYS A N 1
ATOM 975 C CA . LYS A 1 125 ? -28.458 3.801 35.267 1.00 88.56 125 LYS A CA 1
ATOM 976 C C . LYS A 1 125 ? -29.366 2.768 35.944 1.00 88.56 125 LYS A C 1
ATOM 978 O O . LYS A 1 125 ? -30.083 3.110 36.879 1.00 88.56 125 LYS A O 1
ATOM 983 N N . ARG A 1 126 ? -29.295 1.492 35.541 1.00 86.62 126 ARG A N 1
ATOM 984 C CA . ARG A 1 126 ? -30.055 0.397 36.180 1.00 86.62 126 ARG A CA 1
ATOM 985 C C . ARG A 1 126 ? -29.683 0.206 37.648 1.00 86.62 126 ARG A C 1
ATOM 9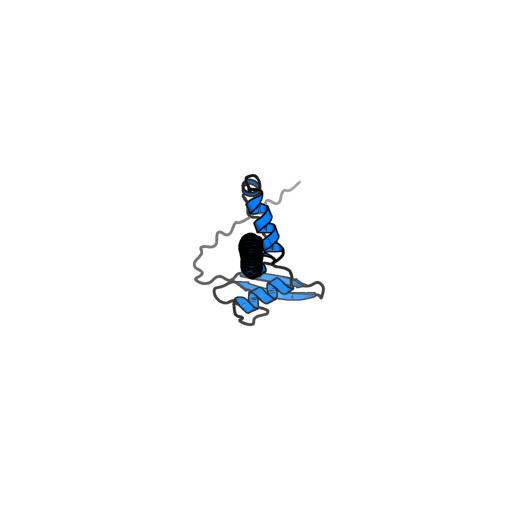87 O O . ARG A 1 126 ? -30.568 -0.053 38.466 1.00 86.62 126 ARG A O 1
ATOM 994 N N . ARG A 1 127 ? -28.398 0.339 37.991 1.00 86.25 127 ARG A N 1
ATOM 995 C CA . ARG A 1 127 ? -27.924 0.248 39.377 1.00 86.25 127 ARG A CA 1
ATOM 996 C C . ARG A 1 127 ? -28.445 1.402 40.236 1.00 86.25 127 ARG A C 1
ATOM 998 O O . ARG A 1 127 ? -28.867 1.146 41.357 1.00 86.25 127 ARG A O 1
ATOM 1005 N N . GLY A 1 128 ? -28.462 2.628 39.705 1.00 81.12 128 GLY A N 1
ATOM 1006 C CA . GLY A 1 128 ? -29.043 3.798 40.375 1.00 81.12 128 GLY A CA 1
ATOM 1007 C C . GLY A 1 128 ? -30.522 3.596 40.703 1.00 81.12 128 GLY A C 1
ATOM 1008 O O . GLY A 1 128 ? -30.902 3.655 41.866 1.00 81.12 128 GLY A O 1
ATOM 1009 N N . ILE A 1 129 ? -31.315 3.202 39.701 1.00 78.19 129 ILE A N 1
ATOM 1010 C CA . ILE A 1 129 ? -32.758 2.945 39.853 1.00 78.19 129 ILE A CA 1
ATOM 1011 C C . ILE A 1 129 ? -33.029 1.811 40.858 1.00 78.19 129 ILE A C 1
ATOM 1013 O O . ILE A 1 129 ? -33.910 1.913 41.706 1.00 78.19 129 ILE A O 1
ATOM 1017 N N . SER A 1 130 ? -32.250 0.726 40.807 1.00 73.12 130 SER A N 1
ATOM 1018 C CA . SER A 1 130 ? -32.405 -0.393 41.754 1.00 73.12 130 SER A CA 1
ATOM 1019 C C . SER A 1 130 ? -32.009 -0.019 43.187 1.00 73.12 130 SER A C 1
ATOM 1021 O O . SER A 1 130 ? -32.501 -0.626 44.135 1.00 73.12 130 SER A O 1
ATOM 1023 N N . GLY A 1 131 ? -31.114 0.959 43.355 1.00 74.12 131 GLY A N 1
ATOM 1024 C CA . GLY A 1 131 ? -30.756 1.517 44.657 1.00 74.12 131 GLY A CA 1
ATOM 1025 C C . GLY A 1 131 ? -31.859 2.395 45.251 1.00 74.12 131 GLY A C 1
ATOM 1026 O O . GLY A 1 131 ? -32.053 2.370 46.463 1.00 74.12 131 GLY A O 1
ATOM 1027 N N . GLU A 1 132 ? -32.607 3.114 44.411 1.00 65.06 132 GLU A N 1
ATOM 1028 C CA . GLU A 1 132 ? -33.744 3.947 44.828 1.00 65.06 132 GLU A CA 1
ATOM 1029 C C . GLU A 1 132 ? -34.988 3.118 45.176 1.00 65.06 132 GLU A C 1
ATOM 1031 O O . GLU A 1 132 ? -35.668 3.427 46.145 1.00 65.06 132 GLU A O 1
ATOM 1036 N N . ILE A 1 133 ? -35.250 2.020 44.455 1.00 61.62 133 ILE A N 1
ATOM 1037 C CA . ILE A 1 133 ? -36.399 1.122 44.706 1.00 61.62 133 ILE A CA 1
ATOM 1038 C C . ILE A 1 133 ? -36.261 0.335 46.020 1.00 61.62 133 ILE A C 1
ATOM 1040 O O . ILE A 1 133 ? -37.251 -0.137 46.573 1.00 61.62 133 ILE A O 1
ATOM 1044 N N . LYS A 1 134 ? -35.034 0.152 46.519 1.00 56.03 134 LYS A N 1
ATOM 1045 C CA . LYS A 1 134 ? -34.762 -0.634 47.733 1.00 56.03 134 LYS A CA 1
ATOM 1046 C C . LYS A 1 134 ? -34.779 0.202 49.023 1.00 56.03 134 LYS A C 1
ATOM 1048 O O . LYS A 1 134 ? -34.438 -0.344 50.072 1.00 56.03 134 LYS A O 1
ATOM 1053 N N . ARG A 1 135 ? -35.124 1.492 48.942 1.00 46.78 135 ARG A N 1
ATOM 1054 C CA . ARG A 1 135 ? -35.333 2.378 50.095 1.00 46.78 135 ARG A CA 1
ATOM 1055 C C . ARG A 1 135 ? -36.804 2.548 50.435 1.00 46.78 135 ARG A C 1
ATOM 1057 O O . ARG A 1 135 ? -37.628 2.553 49.500 1.00 46.78 135 ARG A O 1
#

Foldseek 3Di:
DDDDPDPPPPPPPPPPDPDDKDWDWDQDPVRDTWIWIDDVFTDTPNDTDDPVVSQVVCVVVVNHPPLCPPDDDDCVVVVVVPDDPVNVVVSVCVSVVVVVCVVVVVVVVVVVVVVVVVVVVVVVVVVVVVVVVVD

Radius of gyration: 29.51 Å; chains: 1; bounding box: 90×37×79 Å

Sequence (135 aa):
MAQDDKDDEKQEGKGTAKKAWVLAVFLDEKGKEISATSASEYKLNDKVVTYSGYNAALVSHNILVKDENFLVFQGDVETVAPQSLREISRRIEQISGSLELAGEYEKAKEAQDRATENVTFNFNKRRGISGEIKR

Secondary structure (DSSP, 8-state):
-----------------S---EEEEEE-TT--EEEEEESSSEEETTEEE-HHHHHHHHHHTT--TTTTTT---TTHHHHHTT--HHHHHHHHHHHTTGGGGHHHHHHHHHHHHHHHHHHHHHHHHHHHHHHHHT-

pLDDT: mean 74.08, std 14.35, range [37.12, 95.12]